Protein AF-A0A523TX10-F1 (afdb_monomer)

Solvent-accessible surface area (backbone atoms only — not comparable to full-atom values): 5274 Å² total; per-residue (Å²): 133,85,54,72,67,60,51,53,52,52,49,50,53,41,50,42,32,48,72,69,50,53,59,67,56,55,27,51,51,42,48,72,68,67,52,64,40,100,84,68,44,79,62,43,57,67,58,55,52,51,55,65,70,42,52,57,42,51,20,29,40,76,56,99,85,42,83,41,81,44,96,53,80,54,75,38,58,63,68,52,49,50,50,33,58,57,72,85,126

Foldseek 3Di:
DDDVVVLVLLQVLLVCLLVVHDLVRNQVVCVVVVPADPVRDGDDSVVSVVSLPACVLCQWDQDPNDTHGHPDDRSDHPVSSCSSPDPPD

pLDDT: mean 86.77, std 10.26, range [39.5, 96.38]

Sequence (89 aa):
AVVPEEAKIVKRIFRWSAEGRRLCWIVGRLNNMAVPTRNGGVWRVSTVQGILRNRFYTGYIVIEGELVRSQNAAIIPGSLFESATRKEG

Radius of gyration: 13.14 Å; Cα contacts (8 Å, |Δi|>4): 94; chains: 1; bounding box: 30×36×32 Å

Mean predicted aligned error: 5.01 Å

Secondary structure (DSSP, 8-state):
---HHHHHHHHHHHHHHHTT--HHHHHHHHHHTT---TTSPPP-HHHHHHHHH-GGGGTEEEETTEEEE-SSPPSS-HHHHHHHH----

Structure (mmCIF, N/CA/C/O backbone):
data_AF-A0A523TX10-F1
#
_entry.id   AF-A0A523TX10-F1
#
loop_
_atom_site.group_PDB
_atom_site.id
_atom_site.type_symbol
_atom_site.label_atom_id
_atom_site.label_alt_id
_atom_site.label_comp_id
_atom_site.label_asym_id
_atom_site.label_entity_id
_atom_site.label_seq_id
_atom_site.pdbx_PDB_ins_code
_atom_site.Cartn_x
_atom_site.Cartn_y
_atom_site.Cartn_z
_atom_site.occupancy
_atom_site.B_iso_or_equiv
_atom_site.auth_seq_id
_atom_site.auth_comp_id
_atom_site.auth_asym_id
_atom_site.auth_atom_id
_atom_site.pdbx_PDB_model_num
ATOM 1 N N . ALA A 1 1 ? 5.794 5.262 -17.041 1.00 54.16 1 ALA A N 1
ATOM 2 C CA . ALA A 1 1 ? 4.866 4.126 -17.213 1.00 54.16 1 ALA A CA 1
ATOM 3 C C . ALA A 1 1 ? 4.837 3.315 -15.925 1.00 54.16 1 ALA A C 1
ATOM 5 O O . ALA A 1 1 ? 5.878 3.178 -15.296 1.00 54.16 1 ALA A O 1
ATOM 6 N N . VAL A 1 2 ? 3.668 2.831 -15.507 1.00 61.75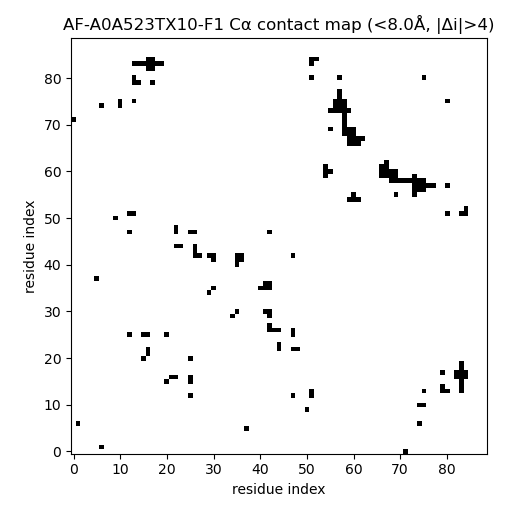 2 VAL A N 1
ATOM 7 C CA . VAL A 1 2 ? 3.551 1.937 -14.343 1.00 61.75 2 VAL A CA 1
ATOM 8 C C . VAL A 1 2 ? 4.072 0.560 -14.744 1.00 61.75 2 VAL A C 1
ATOM 10 O O . VAL A 1 2 ? 3.600 0.004 -15.735 1.00 61.75 2 VAL A O 1
ATOM 13 N N . VAL A 1 3 ? 5.017 0.001 -13.986 1.00 76.38 3 VAL A N 1
ATOM 14 C CA . VAL A 1 3 ? 5.496 -1.366 -14.220 1.00 76.38 3 VAL A CA 1
ATOM 15 C C . VAL A 1 3 ? 4.381 -2.341 -13.810 1.00 76.38 3 VAL A C 1
ATOM 17 O O . VAL A 1 3 ? 3.916 -2.284 -12.666 1.00 76.38 3 VAL A O 1
ATOM 20 N N . PRO A 1 4 ? 3.914 -3.239 -14.700 1.00 77.62 4 PRO A N 1
ATOM 21 C CA . PRO A 1 4 ? 2.782 -4.123 -14.408 1.00 77.62 4 PRO A CA 1
ATOM 22 C C . PRO A 1 4 ? 2.967 -4.976 -13.146 1.00 77.62 4 PRO A C 1
ATOM 24 O O . PRO A 1 4 ? 1.999 -5.289 -12.453 1.00 77.62 4 PRO A O 1
ATOM 27 N N . GLU A 1 5 ? 4.204 -5.349 -12.832 1.00 80.88 5 GLU A N 1
ATOM 28 C CA . GLU A 1 5 ? 4.551 -6.143 -11.653 1.00 80.88 5 GLU A CA 1
ATOM 29 C C . GLU A 1 5 ? 4.419 -5.340 -10.356 1.00 80.88 5 GLU A C 1
ATOM 31 O O . GLU A 1 5 ? 3.794 -5.811 -9.403 1.00 80.88 5 GLU A O 1
ATOM 36 N N . GLU A 1 6 ? 4.886 -4.091 -10.341 1.00 84.56 6 GLU A N 1
ATOM 37 C CA . GLU A 1 6 ? 4.710 -3.183 -9.203 1.00 84.56 6 GLU A CA 1
ATOM 38 C C . GLU A 1 6 ? 3.222 -2.931 -8.928 1.00 84.56 6 GLU A C 1
ATOM 40 O O . GLU A 1 6 ? 2.772 -2.988 -7.781 1.00 84.56 6 GLU A O 1
ATOM 45 N N . ALA A 1 7 ? 2.421 -2.753 -9.985 1.00 87.38 7 ALA A N 1
ATOM 46 C CA . ALA A 1 7 ? 0.976 -2.576 -9.865 1.00 87.38 7 ALA A CA 1
ATOM 47 C C . ALA A 1 7 ? 0.286 -3.775 -9.192 1.00 87.38 7 ALA A C 1
ATOM 49 O O . ALA A 1 7 ? -0.652 -3.588 -8.412 1.00 87.38 7 ALA A O 1
ATOM 50 N N . LYS A 1 8 ? 0.742 -5.009 -9.454 1.00 90.12 8 LYS A N 1
ATOM 51 C CA . LYS A 1 8 ? 0.208 -6.215 -8.796 1.00 90.12 8 LYS A CA 1
ATOM 52 C C . LYS A 1 8 ? 0.497 -6.203 -7.296 1.00 90.12 8 LYS A C 1
ATOM 54 O O . LYS A 1 8 ? -0.393 -6.530 -6.511 1.00 90.12 8 LYS A O 1
ATOM 59 N N . ILE A 1 9 ? 1.706 -5.806 -6.895 1.00 92.44 9 ILE A N 1
ATOM 60 C CA . ILE A 1 9 ? 2.084 -5.720 -5.479 1.00 92.44 9 ILE A CA 1
ATOM 61 C C . ILE A 1 9 ? 1.264 -4.648 -4.763 1.00 92.44 9 ILE A C 1
ATOM 63 O O . ILE A 1 9 ? 0.686 -4.927 -3.712 1.00 92.44 9 ILE A O 1
ATOM 67 N N . VAL A 1 10 ? 1.122 -3.466 -5.366 1.00 92.25 10 VAL A N 1
ATOM 68 C CA . VAL A 1 10 ? 0.290 -2.385 -4.819 1.00 92.25 10 VAL A CA 1
ATOM 69 C C . VAL A 1 10 ? -1.159 -2.847 -4.645 1.00 92.25 10 VAL A C 1
ATOM 71 O O . VAL A 1 10 ? -1.708 -2.722 -3.552 1.00 92.25 10 VAL A O 1
ATOM 74 N N . LYS A 1 11 ? -1.767 -3.471 -5.664 1.00 93.06 11 LYS A N 1
ATOM 75 C CA . LYS A 1 11 ? -3.123 -4.048 -5.561 1.00 93.06 11 LYS A CA 1
ATOM 76 C C . LYS A 1 11 ? -3.258 -5.014 -4.387 1.00 93.06 11 LYS A C 1
ATOM 78 O O . LYS A 1 11 ? -4.259 -4.983 -3.674 1.00 93.06 11 LYS A O 1
ATOM 83 N N . ARG A 1 12 ? -2.245 -5.851 -4.165 1.00 94.75 12 ARG A N 1
ATOM 84 C CA . ARG A 1 12 ? -2.232 -6.833 -3.076 1.00 94.75 12 ARG A CA 1
ATOM 85 C C . ARG A 1 12 ? -2.161 -6.172 -1.700 1.00 94.75 12 ARG A C 1
ATOM 87 O O . ARG A 1 12 ? -2.889 -6.587 -0.805 1.00 94.75 12 ARG A O 1
ATOM 94 N N . ILE A 1 13 ? -1.354 -5.119 -1.558 1.00 95.19 13 ILE A N 1
ATOM 95 C CA . ILE A 1 13 ? -1.261 -4.312 -0.332 1.00 95.19 13 ILE A CA 1
ATOM 96 C C . ILE A 1 13 ? -2.619 -3.697 0.018 1.00 95.19 13 ILE A C 1
ATOM 98 O O . ILE A 1 13 ? -3.091 -3.865 1.142 1.00 95.19 13 ILE A O 1
ATOM 102 N N . PHE A 1 14 ? -3.265 -3.037 -0.947 1.00 95.12 14 PHE A N 1
ATOM 103 C CA . PHE A 1 14 ? -4.584 -2.433 -0.747 1.00 95.12 14 PHE A CA 1
ATOM 104 C C . PHE A 1 14 ? -5.638 -3.474 -0.369 1.00 95.12 14 PHE A C 1
ATOM 106 O O . PHE A 1 14 ? -6.388 -3.266 0.580 1.00 95.12 14 PHE A O 1
ATOM 113 N N . ARG A 1 15 ? -5.648 -4.623 -1.054 1.00 95.06 15 ARG A N 1
ATOM 114 C CA . ARG A 1 15 ? -6.557 -5.729 -0.738 1.00 95.06 15 ARG A CA 1
ATOM 115 C C . ARG A 1 15 ? -6.366 -6.244 0.688 1.00 95.06 15 ARG A C 1
ATOM 117 O O . ARG A 1 15 ? -7.339 -6.327 1.423 1.00 95.06 15 ARG A O 1
ATOM 124 N N . TRP A 1 16 ? -5.139 -6.559 1.098 1.00 95.56 16 TRP A N 1
ATOM 125 C CA . TRP A 1 16 ? -4.890 -7.055 2.454 1.00 95.56 16 TRP A CA 1
ATOM 126 C C . TRP A 1 16 ? -5.251 -6.032 3.530 1.00 95.56 16 TRP A C 1
ATOM 128 O O . TRP A 1 16 ? -5.777 -6.412 4.571 1.00 95.56 16 TRP A O 1
ATOM 138 N N . SER A 1 17 ? -5.007 -4.746 3.278 1.00 94.75 17 SER A N 1
ATOM 139 C CA . SER A 1 17 ? -5.426 -3.683 4.195 1.00 94.75 17 SER A CA 1
ATOM 140 C C . SER A 1 17 ? -6.952 -3.606 4.300 1.00 94.75 17 SER A C 1
ATOM 142 O O . SER A 1 17 ? -7.482 -3.572 5.404 1.00 94.75 17 SER A O 1
ATOM 144 N N . ALA A 1 18 ? -7.667 -3.662 3.170 1.00 92.44 18 ALA A N 1
ATOM 145 C CA . ALA 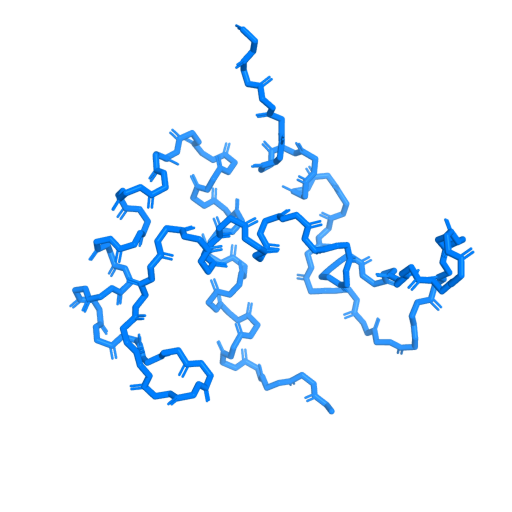A 1 18 ? -9.133 -3.674 3.142 1.00 92.44 18 ALA A CA 1
ATOM 146 C C . ALA A 1 18 ? -9.7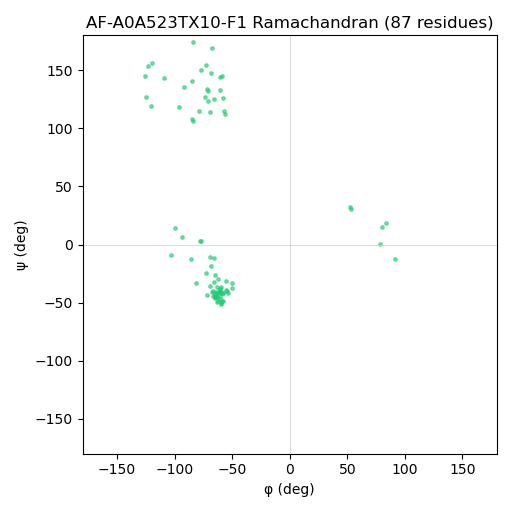46 -4.932 3.791 1.00 92.44 18 ALA A C 1
ATOM 148 O O . ALA A 1 18 ? -10.858 -4.879 4.300 1.00 92.44 18 ALA A O 1
ATOM 149 N N . GLU A 1 19 ? -9.016 -6.051 3.810 1.00 93.81 19 GLU A N 1
ATOM 150 C CA . GLU A 1 19 ? -9.363 -7.273 4.552 1.00 93.81 19 GLU A CA 1
ATOM 151 C C . GLU A 1 19 ? -9.056 -7.173 6.067 1.00 93.81 19 GLU A C 1
ATOM 153 O O . GLU A 1 19 ? -9.191 -8.163 6.786 1.00 93.81 19 GLU A O 1
ATOM 158 N N . GLY A 1 20 ? -8.590 -6.021 6.567 1.00 92.88 20 GLY A N 1
ATOM 159 C CA . GLY A 1 20 ? -8.281 -5.799 7.985 1.00 92.88 20 GLY A CA 1
ATOM 160 C C . GLY A 1 20 ? -6.925 -6.355 8.441 1.00 92.88 20 GLY A C 1
ATOM 161 O O . GLY A 1 20 ? -6.665 -6.494 9.639 1.00 92.88 20 GLY A O 1
ATOM 162 N N . ARG A 1 21 ? -6.017 -6.709 7.518 1.00 95.38 21 ARG A N 1
ATOM 163 C CA . ARG A 1 21 ? -4.681 -7.199 7.897 1.00 95.38 21 ARG A CA 1
ATOM 164 C C . ARG A 1 21 ? -3.837 -6.062 8.470 1.00 95.38 21 ARG A C 1
ATOM 166 O O . ARG A 1 21 ? -3.676 -5.009 7.861 1.00 95.38 21 ARG A O 1
ATOM 173 N N . ARG A 1 22 ? -3.201 -6.318 9.618 1.00 93.88 22 ARG A N 1
ATOM 174 C CA . ARG A 1 22 ? -2.254 -5.378 10.241 1.00 93.88 22 ARG A CA 1
ATOM 175 C C . ARG A 1 22 ? -1.069 -5.097 9.311 1.00 93.88 22 ARG A C 1
ATOM 177 O O . ARG A 1 22 ? -0.546 -6.012 8.675 1.00 93.88 22 ARG A O 1
ATOM 184 N N . LEU A 1 23 ? -0.560 -3.864 9.320 1.00 93.75 23 LEU A N 1
ATOM 185 C CA . LEU A 1 23 ? 0.583 -3.462 8.485 1.00 93.75 23 LEU A CA 1
ATOM 186 C C . LEU A 1 23 ? 1.818 -4.351 8.696 1.00 93.75 23 LEU A C 1
ATOM 188 O O . LEU A 1 23 ? 2.484 -4.720 7.732 1.00 93.75 23 LEU A O 1
ATOM 192 N N . CYS A 1 24 ? 2.092 -4.750 9.941 1.00 94.12 24 CYS A N 1
ATOM 193 C CA . CYS A 1 24 ? 3.203 -5.643 10.279 1.00 94.12 24 CYS A CA 1
ATOM 194 C C . CYS A 1 24 ? 3.075 -7.006 9.580 1.00 94.12 24 CYS A C 1
ATOM 196 O O . CYS A 1 24 ? 4.066 -7.560 9.112 1.00 94.12 24 CYS A O 1
ATOM 198 N N . TRP A 1 25 ? 1.845 -7.521 9.470 1.00 96.38 25 TRP A N 1
ATOM 199 C CA . TRP A 1 25 ? 1.560 -8.771 8.766 1.00 96.38 25 TRP A CA 1
ATOM 200 C C . TRP A 1 25 ? 1.822 -8.625 7.265 1.00 96.38 25 TRP A C 1
ATOM 202 O O . TRP A 1 25 ? 2.478 -9.477 6.672 1.00 96.38 25 TRP A O 1
ATOM 212 N N . ILE A 1 26 ? 1.377 -7.517 6.663 1.00 96.25 26 ILE A N 1
ATOM 213 C CA . ILE A 1 26 ? 1.595 -7.228 5.237 1.00 96.25 26 ILE A CA 1
ATOM 214 C C . ILE A 1 26 ? 3.095 -7.144 4.933 1.00 96.25 26 ILE A C 1
ATOM 216 O O . ILE A 1 26 ? 3.571 -7.776 3.993 1.00 96.25 26 ILE A O 1
ATOM 220 N N . VAL A 1 27 ? 3.853 -6.418 5.759 1.00 95.75 27 VAL A N 1
ATOM 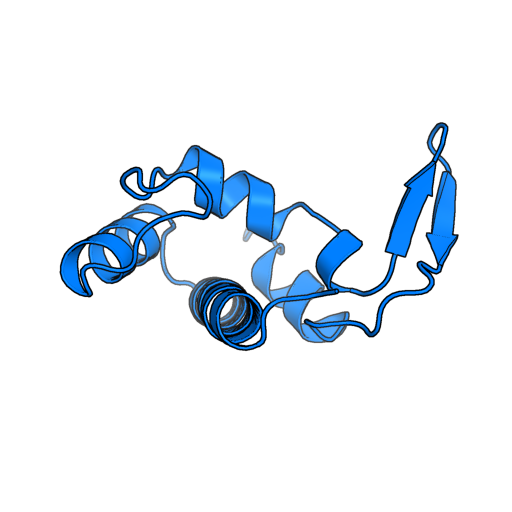221 C CA . VAL A 1 27 ? 5.315 -6.310 5.643 1.00 95.75 27 VAL A CA 1
ATOM 222 C C . VAL A 1 27 ? 5.985 -7.678 5.751 1.00 95.75 27 VAL A C 1
ATOM 224 O O . VAL A 1 27 ? 6.795 -8.029 4.894 1.00 95.75 27 VAL A O 1
ATOM 227 N N . GLY A 1 28 ? 5.625 -8.468 6.767 1.00 95.81 28 GLY A N 1
ATOM 228 C CA . GLY A 1 28 ? 6.159 -9.817 6.945 1.00 95.81 28 GLY A CA 1
ATOM 229 C C . GLY A 1 28 ? 5.878 -10.705 5.735 1.00 95.81 28 GLY A C 1
ATOM 230 O O . GLY A 1 28 ? 6.771 -11.403 5.260 1.00 95.81 28 GLY A O 1
ATOM 231 N N . ARG A 1 29 ? 4.666 -10.620 5.172 1.00 96.00 29 ARG A N 1
ATOM 232 C CA . ARG A 1 29 ? 4.291 -11.379 3.977 1.00 96.00 29 ARG A CA 1
ATOM 233 C C . ARG A 1 29 ? 5.096 -10.958 2.749 1.00 96.00 29 ARG A C 1
ATOM 235 O O . ARG A 1 29 ? 5.561 -11.826 2.021 1.00 96.00 29 ARG A O 1
ATOM 242 N N . LEU A 1 30 ? 5.274 -9.658 2.519 1.00 94.38 30 LEU A N 1
ATOM 243 C CA . LEU A 1 30 ? 6.044 -9.143 1.381 1.00 94.38 30 LEU A CA 1
ATOM 244 C C . LEU A 1 30 ? 7.520 -9.546 1.455 1.00 94.38 30 LEU A C 1
ATOM 246 O O . LEU A 1 30 ? 8.069 -10.020 0.462 1.00 94.38 30 LEU A O 1
ATOM 250 N N . ASN A 1 31 ? 8.128 -9.435 2.638 1.00 94.12 31 ASN A N 1
ATOM 251 C CA . ASN A 1 31 ? 9.511 -9.855 2.860 1.00 94.12 31 ASN A CA 1
ATOM 252 C C . ASN A 1 31 ? 9.679 -11.378 2.726 1.00 94.12 31 ASN A C 1
ATOM 254 O O . ASN A 1 31 ? 10.645 -11.830 2.121 1.00 94.12 31 ASN A O 1
ATOM 258 N N . ASN A 1 32 ? 8.728 -12.178 3.224 1.00 94.31 32 ASN A N 1
ATOM 259 C CA . ASN A 1 32 ? 8.766 -13.639 3.095 1.00 94.31 32 ASN A CA 1
ATOM 260 C C . ASN A 1 32 ? 8.622 -14.118 1.640 1.00 94.31 32 ASN A C 1
ATOM 262 O O . ASN A 1 32 ? 9.222 -15.115 1.263 1.00 94.31 32 ASN A O 1
ATOM 266 N N . MET A 1 33 ? 7.875 -13.386 0.811 1.00 90.69 33 MET A N 1
ATOM 267 C CA . MET A 1 33 ? 7.779 -13.644 -0.631 1.00 90.69 33 MET A CA 1
ATOM 268 C C . MET A 1 33 ? 9.012 -13.164 -1.422 1.00 90.69 33 MET A C 1
ATOM 270 O O . MET A 1 33 ? 8.989 -13.238 -2.647 1.00 90.69 33 MET A O 1
ATOM 274 N N . ALA A 1 34 ? 10.049 -12.640 -0.752 1.00 89.00 34 ALA A N 1
ATOM 275 C CA . ALA A 1 34 ? 11.254 -12.077 -1.365 1.00 89.00 34 ALA A CA 1
ATOM 276 C C . ALA A 1 34 ? 10.964 -11.009 -2.438 1.00 89.00 34 ALA A C 1
ATOM 278 O O . ALA A 1 34 ? 11.704 -10.866 -3.408 1.00 89.00 34 ALA A O 1
ATOM 279 N N . VAL A 1 35 ? 9.878 -10.244 -2.269 1.00 86.06 35 VAL A N 1
ATOM 280 C CA . VAL A 1 35 ? 9.523 -9.159 -3.190 1.00 86.06 35 VAL A CA 1
ATOM 281 C C . VAL A 1 35 ? 10.406 -7.950 -2.873 1.00 86.06 35 VAL A C 1
ATOM 283 O O . VAL A 1 35 ? 10.241 -7.376 -1.791 1.00 86.06 35 VAL A O 1
ATOM 286 N N . PRO A 1 36 ? 11.303 -7.508 -3.770 1.00 81.56 36 PRO A N 1
ATOM 287 C CA . PRO A 1 36 ? 12.080 -6.302 -3.529 1.00 81.56 36 PRO A CA 1
ATOM 288 C C . PRO A 1 36 ? 11.172 -5.070 -3.566 1.00 81.56 36 PRO A C 1
ATOM 290 O O . PRO A 1 36 ? 10.189 -5.005 -4.308 1.00 81.56 36 PRO A O 1
ATOM 293 N N . THR A 1 37 ? 11.499 -4.059 -2.766 1.00 85.88 37 THR A N 1
ATOM 294 C CA . THR A 1 37 ? 10.937 -2.719 -2.985 1.00 85.88 37 THR A CA 1
ATOM 295 C C . THR A 1 37 ? 11.472 -2.130 -4.294 1.00 85.88 37 THR A C 1
ATOM 297 O O . THR A 1 37 ? 12.448 -2.628 -4.851 1.00 85.88 37 THR A O 1
ATOM 300 N N . ARG A 1 38 ? 10.894 -1.014 -4.757 1.00 79.25 38 ARG A N 1
ATOM 301 C CA . ARG A 1 38 ? 11.350 -0.305 -5.969 1.00 79.25 38 ARG A CA 1
ATOM 302 C C . ARG A 1 38 ? 12.862 -0.032 -5.998 1.00 79.25 38 ARG A C 1
ATOM 304 O O . ARG A 1 38 ? 13.468 -0.035 -7.059 1.00 79.25 38 ARG A O 1
ATOM 311 N N . ASN A 1 39 ? 13.466 0.193 -4.831 1.00 80.12 39 ASN A N 1
ATOM 312 C CA . ASN A 1 39 ? 14.896 0.481 -4.696 1.00 80.12 39 ASN A CA 1
ATOM 313 C C . ASN A 1 39 ? 15.719 -0.757 -4.272 1.00 80.12 39 ASN A C 1
ATOM 315 O O . ASN A 1 39 ? 16.841 -0.606 -3.803 1.00 80.12 39 ASN A O 1
ATOM 319 N N . GLY A 1 40 ? 15.158 -1.970 -4.344 1.00 80.94 40 GLY A N 1
ATOM 320 C CA . GLY A 1 40 ? 15.845 -3.219 -3.985 1.00 80.94 40 GLY A CA 1
ATOM 321 C C . GLY A 1 40 ? 15.955 -3.510 -2.482 1.00 80.94 40 GLY A C 1
ATOM 322 O O . GLY A 1 40 ? 16.507 -4.534 -2.095 1.00 80.94 40 GLY A O 1
ATOM 323 N N . GLY A 1 41 ? 15.426 -2.641 -1.616 1.00 87.50 41 GLY A N 1
ATOM 324 C CA . GLY A 1 41 ? 15.425 -2.835 -0.163 1.00 87.50 41 GLY A CA 1
ATOM 325 C C . GLY A 1 41 ? 14.269 -3.699 0.353 1.00 87.50 41 GLY A C 1
AT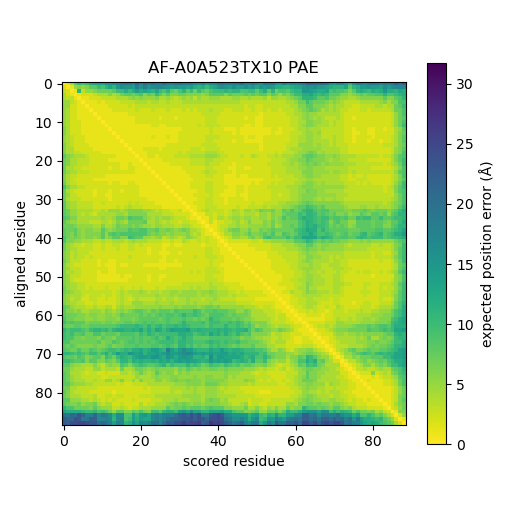OM 326 O O . GLY A 1 41 ? 13.336 -4.018 -0.387 1.00 87.50 41 GLY A 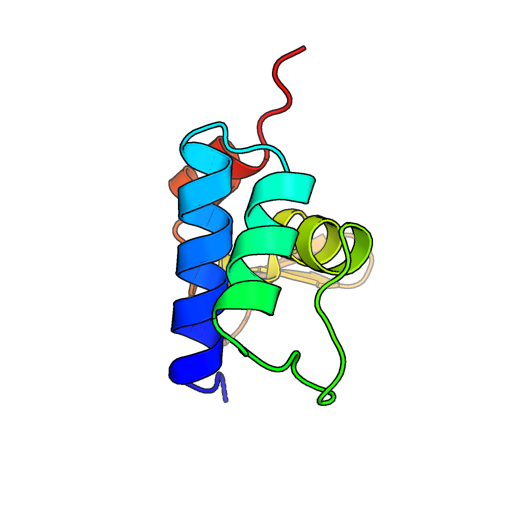O 1
ATOM 327 N N . VAL A 1 42 ? 14.301 -4.007 1.654 1.00 90.38 42 VAL A N 1
ATOM 328 C CA . VAL A 1 42 ? 13.225 -4.713 2.374 1.00 90.38 42 VAL A CA 1
ATOM 329 C C . VAL A 1 42 ? 11.997 -3.831 2.597 1.00 90.38 42 VAL A C 1
ATOM 331 O O . VAL A 1 42 ? 12.092 -2.605 2.710 1.00 90.38 42 VAL A O 1
ATOM 334 N N . TRP A 1 43 ? 10.835 -4.460 2.743 1.00 94.81 43 TRP A N 1
ATOM 335 C CA . TRP A 1 43 ? 9.608 -3.772 3.117 1.00 94.81 43 TRP A CA 1
ATOM 336 C C . TRP A 1 43 ? 9.648 -3.336 4.576 1.00 94.81 43 TRP A C 1
ATOM 338 O O . TRP A 1 43 ? 9.985 -4.113 5.472 1.00 94.81 43 TRP A O 1
ATOM 348 N N . ARG A 1 44 ? 9.250 -2.084 4.812 1.00 95.00 44 ARG A N 1
ATOM 349 C CA . ARG A 1 44 ? 9.045 -1.497 6.139 1.00 95.00 44 ARG A CA 1
ATOM 350 C C . ARG A 1 44 ? 7.597 -1.041 6.285 1.00 95.00 44 ARG A C 1
ATOM 352 O O . ARG A 1 44 ? 6.930 -0.734 5.296 1.00 95.00 44 ARG A O 1
ATOM 359 N N . VAL A 1 45 ? 7.123 -0.945 7.527 1.00 94.44 45 VAL A N 1
ATOM 360 C CA . VAL A 1 45 ? 5.751 -0.493 7.833 1.00 94.44 45 VAL A CA 1
ATOM 361 C C . VAL A 1 45 ? 5.488 0.904 7.269 1.00 94.44 45 VAL A C 1
ATOM 363 O O . VAL A 1 45 ? 4.444 1.125 6.663 1.00 94.44 45 VAL A O 1
ATOM 366 N N . SER A 1 46 ? 6.457 1.818 7.382 1.00 93.50 46 SER A N 1
ATOM 367 C CA . SER A 1 46 ? 6.358 3.180 6.845 1.00 93.50 46 SER A CA 1
ATOM 368 C C . SER A 1 46 ? 6.170 3.208 5.325 1.00 93.50 46 SER A C 1
ATOM 370 O O . SER A 1 46 ? 5.378 4.002 4.822 1.00 93.50 46 SER A O 1
ATOM 372 N N . THR A 1 47 ? 6.831 2.309 4.590 1.00 93.44 47 THR A N 1
ATOM 373 C CA . THR A 1 47 ? 6.675 2.174 3.134 1.00 93.44 47 THR A CA 1
ATOM 374 C C . THR A 1 47 ? 5.252 1.759 2.772 1.00 93.44 47 THR A C 1
ATOM 376 O O . THR A 1 47 ? 4.613 2.396 1.937 1.00 93.44 47 THR A O 1
ATOM 379 N N . VAL A 1 48 ? 4.731 0.720 3.432 1.00 94.00 48 VAL A N 1
ATOM 380 C CA . VAL A 1 48 ? 3.362 0.232 3.204 1.00 94.00 48 VAL A CA 1
ATOM 381 C C . VAL A 1 48 ? 2.337 1.309 3.572 1.00 94.00 48 VAL A C 1
ATOM 383 O O . VAL A 1 48 ? 1.400 1.556 2.820 1.00 94.00 48 VAL A O 1
ATOM 386 N N . GLN A 1 49 ? 2.547 2.015 4.683 1.00 93.25 49 GLN A N 1
ATOM 387 C CA . GLN A 1 49 ? 1.681 3.111 5.112 1.00 93.25 49 GLN A CA 1
ATOM 388 C C . GLN A 1 49 ? 1.688 4.289 4.125 1.00 93.25 49 GLN A C 1
ATOM 390 O O . GLN A 1 49 ? 0.633 4.856 3.843 1.00 93.25 49 GLN A O 1
ATOM 395 N N . GLY A 1 50 ? 2.855 4.644 3.580 1.00 92.44 50 GLY A N 1
ATOM 396 C CA . GLY A 1 50 ? 2.977 5.666 2.540 1.00 92.44 50 GLY A CA 1
ATOM 397 C C . GLY A 1 50 ? 2.219 5.286 1.269 1.00 92.44 50 GLY A C 1
ATOM 398 O O . GLY A 1 50 ? 1.521 6.120 0.701 1.00 92.44 50 GLY A O 1
ATOM 399 N N . ILE A 1 51 ? 2.280 4.011 0.869 1.00 92.69 51 ILE A N 1
ATOM 400 C CA . ILE A 1 51 ? 1.524 3.490 -0.278 1.00 92.69 51 ILE A CA 1
ATOM 401 C C . ILE A 1 51 ? 0.019 3.612 -0.052 1.00 92.69 51 ILE A C 1
ATOM 403 O O . ILE A 1 51 ? -0.676 4.149 -0.911 1.00 92.69 51 ILE A O 1
ATOM 407 N N . LEU A 1 52 ? -0.474 3.173 1.108 1.00 93.19 52 LEU A N 1
ATOM 408 C CA . LEU A 1 52 ? -1.902 3.216 1.431 1.00 93.19 52 LEU A CA 1
ATOM 409 C C . LEU A 1 52 ? -2.456 4.645 1.464 1.00 93.19 52 LEU A C 1
ATOM 411 O O . LEU A 1 52 ? -3.617 4.853 1.145 1.00 93.19 52 LEU A O 1
ATOM 415 N N . ARG A 1 53 ? -1.637 5.645 1.807 1.00 91.00 53 ARG A N 1
ATOM 416 C CA . ARG A 1 53 ? -2.050 7.059 1.840 1.00 91.00 53 ARG A CA 1
ATOM 417 C C . ARG A 1 53 ? -1.943 7.771 0.491 1.00 91.00 53 ARG A C 1
ATOM 419 O O . ARG A 1 53 ? -2.451 8.882 0.353 1.00 91.00 53 ARG A O 1
ATOM 426 N N . ASN A 1 54 ? -1.280 7.172 -0.494 1.00 90.06 54 ASN A N 1
ATOM 427 C CA . ASN A 1 54 ? -0.975 7.846 -1.747 1.00 90.06 54 ASN A CA 1
ATOM 428 C C . ASN A 1 54 ? -2.142 7.750 -2.747 1.00 90.06 54 ASN A C 1
ATOM 430 O O . ASN A 1 54 ?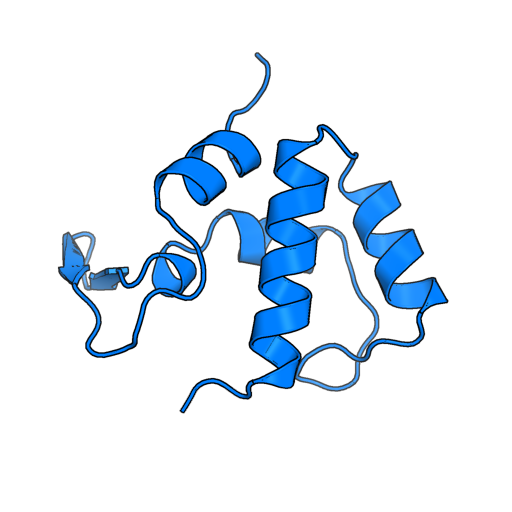 -2.373 6.706 -3.358 1.00 90.06 54 ASN A O 1
ATOM 434 N N . ARG A 1 55 ? -2.839 8.872 -2.965 1.00 86.31 55 ARG A N 1
ATOM 435 C CA . ARG A 1 55 ? -3.942 8.990 -3.937 1.00 86.31 55 ARG A CA 1
ATOM 436 C C . ARG A 1 55 ? -3.506 8.826 -5.399 1.00 86.31 55 ARG A C 1
ATOM 438 O O . ARG A 1 55 ? -4.355 8.574 -6.247 1.00 86.31 55 ARG A O 1
ATOM 445 N N . PHE A 1 56 ? -2.203 8.841 -5.698 1.00 87.38 56 PHE A N 1
ATOM 446 C CA . PHE A 1 56 ? -1.683 8.520 -7.034 1.00 87.38 56 PHE A CA 1
ATOM 447 C C . PHE A 1 56 ? -2.247 7.200 -7.566 1.00 87.38 56 PHE A C 1
ATOM 449 O O . PHE A 1 56 ? -2.593 7.086 -8.741 1.00 87.38 56 PHE A O 1
ATOM 456 N N . TYR A 1 57 ? -2.412 6.211 -6.684 1.00 89.25 57 TYR A N 1
ATOM 457 C CA . TYR A 1 57 ? -2.912 4.894 -7.061 1.00 89.25 57 TYR A CA 1
ATOM 458 C C . TYR A 1 57 ? -4.379 4.887 -7.499 1.00 89.25 57 TYR A C 1
ATOM 460 O O . TYR A 1 57 ? -4.777 3.958 -8.201 1.00 89.25 57 TYR A O 1
ATOM 468 N N . THR A 1 58 ? -5.158 5.918 -7.163 1.00 88.31 58 THR A N 1
ATOM 469 C CA . THR A 1 58 ? -6.539 6.097 -7.634 1.00 88.31 58 THR A CA 1
ATOM 470 C C . THR A 1 58 ? -6.639 6.955 -8.897 1.00 88.31 58 THR A C 1
ATOM 472 O O . THR A 1 58 ? -7.742 7.245 -9.351 1.00 88.31 58 THR A O 1
ATOM 475 N N . GLY A 1 59 ? -5.505 7.336 -9.501 1.00 86.81 59 GLY A N 1
ATOM 476 C CA . GLY A 1 59 ? -5.469 8.185 -10.692 1.00 86.81 59 GLY A CA 1
ATOM 477 C C . GLY A 1 59 ? -5.557 9.681 -10.382 1.00 86.81 59 GLY A C 1
ATOM 478 O O . GLY A 1 59 ? -5.871 10.460 -11.277 1.00 86.81 59 GLY A O 1
ATOM 479 N N . TYR A 1 60 ? -5.272 10.097 -9.144 1.00 86.62 60 TYR A N 1
ATOM 480 C CA . TYR A 1 60 ? -5.259 11.504 -8.735 1.00 86.62 60 TYR A CA 1
ATOM 481 C C . TYR A 1 60 ? -3.926 11.887 -8.096 1.00 86.62 60 TYR A C 1
ATOM 483 O O . TYR A 1 60 ? -3.321 11.098 -7.381 1.00 86.62 60 TYR A O 1
ATOM 491 N N . ILE A 1 61 ? -3.474 13.115 -8.308 1.00 85.75 61 ILE A N 1
ATOM 492 C CA . ILE A 1 61 ? -2.274 13.673 -7.679 1.00 85.75 61 ILE A CA 1
ATOM 493 C C . ILE A 1 61 ? -2.624 14.942 -6.922 1.00 85.75 61 ILE A C 1
ATOM 495 O O . ILE A 1 61 ? -3.591 15.613 -7.261 1.00 85.75 61 ILE A O 1
ATOM 499 N N . VAL A 1 62 ? -1.842 15.257 -5.893 1.00 84.62 62 VAL A N 1
ATOM 500 C CA . VAL A 1 62 ? -1.946 16.540 -5.195 1.00 84.62 62 VAL A CA 1
ATOM 501 C C . VAL A 1 62 ? -0.903 17.479 -5.789 1.00 84.62 62 VAL A C 1
ATOM 503 O O . VAL A 1 62 ? 0.288 17.173 -5.729 1.00 84.62 62 VAL A O 1
ATOM 506 N N . ILE A 1 63 ? -1.350 18.587 -6.372 1.00 84.31 63 ILE A N 1
ATOM 507 C CA . ILE A 1 63 ? -0.503 19.658 -6.908 1.00 84.31 63 ILE A CA 1
ATOM 508 C C . ILE A 1 63 ? -0.879 20.925 -6.147 1.00 84.31 63 ILE A C 1
ATOM 510 O O . ILE A 1 63 ? -2.039 21.306 -6.158 1.00 84.31 63 ILE A O 1
ATOM 514 N N . GLU A 1 64 ? 0.074 21.526 -5.432 1.00 88.25 64 GLU A N 1
ATOM 515 C CA . GLU A 1 64 ? -0.152 22.760 -4.651 1.00 88.25 64 GLU A CA 1
ATOM 516 C C . GLU A 1 64 ? -1.340 22.689 -3.665 1.00 88.25 64 GLU A C 1
ATOM 518 O O . GLU A 1 64 ? -1.974 23.688 -3.355 1.00 88.25 64 GLU A O 1
ATOM 523 N N . GLY A 1 65 ? -1.636 21.494 -3.139 1.00 85.44 65 GLY A N 1
ATOM 524 C CA . GLY A 1 65 ? -2.765 21.257 -2.227 1.00 85.44 65 GLY A CA 1
ATOM 525 C C . GLY A 1 65 ? -4.069 20.855 -2.923 1.00 85.44 65 GLY A C 1
ATOM 526 O O . GLY A 1 65 ? -4.957 20.311 -2.270 1.00 85.44 65 GLY A O 1
ATOM 527 N N . GLU A 1 66 ? -4.145 21.000 -4.244 1.00 85.94 66 GLU A N 1
ATOM 528 C CA . GLU A 1 66 ? -5.316 20.666 -5.050 1.00 85.94 66 GLU A CA 1
ATOM 529 C C . GLU A 1 66 ? -5.253 19.231 -5.582 1.00 85.94 66 GLU A C 1
ATOM 531 O O . GLU A 1 66 ? -4.222 18.763 -6.076 1.00 85.94 66 GLU A O 1
ATOM 536 N N . LEU A 1 67 ? -6.375 18.511 -5.499 1.00 86.12 67 LEU A N 1
ATOM 537 C CA . LEU A 1 67 ? -6.490 17.151 -6.023 1.00 86.12 67 LEU A CA 1
ATOM 538 C C . LEU A 1 67 ? -6.826 17.189 -7.520 1.00 86.12 67 LEU A C 1
ATOM 540 O O . LEU A 1 67 ? -7.964 17.432 -7.912 1.00 86.12 67 LEU A O 1
ATOM 544 N N . VAL A 1 68 ? -5.847 16.874 -8.361 1.00 87.50 68 VAL A N 1
ATOM 545 C CA . VAL A 1 68 ? -5.962 16.912 -9.823 1.00 87.50 68 VAL A CA 1
ATOM 546 C C . VAL A 1 68 ? -5.968 15.495 -10.395 1.00 87.50 68 VAL A C 1
ATOM 548 O O . VAL A 1 68 ? -5.263 14.604 -9.915 1.00 87.50 68 VAL A O 1
ATOM 551 N N . ARG A 1 69 ? -6.757 15.255 -11.449 1.00 85.44 69 ARG A N 1
ATOM 552 C CA . ARG A 1 69 ? -6.752 13.974 -12.172 1.00 85.44 69 ARG A CA 1
ATOM 553 C C . ARG A 1 69 ? -5.397 13.764 -12.859 1.00 85.44 69 ARG A C 1
ATOM 555 O O . ARG A 1 69 ? -4.953 14.597 -13.642 1.00 85.44 69 ARG A O 1
ATOM 562 N N . SER A 1 70 ? -4.752 12.634 -12.589 1.00 81.06 70 SER A N 1
ATOM 563 C CA . SER A 1 70 ? -3.505 12.232 -13.238 1.00 81.06 70 SER A CA 1
ATOM 564 C C . SER A 1 70 ? -3.769 11.692 -14.646 1.00 81.06 70 SER A C 1
ATOM 566 O O . SER A 1 70 ? -4.801 11.075 -14.905 1.00 81.06 70 SER A O 1
ATOM 568 N N . GLN A 1 71 ? -2.797 11.856 -15.544 1.00 76.06 71 GLN A N 1
ATOM 569 C CA . GLN A 1 71 ? -2.801 11.229 -16.872 1.00 76.06 71 GLN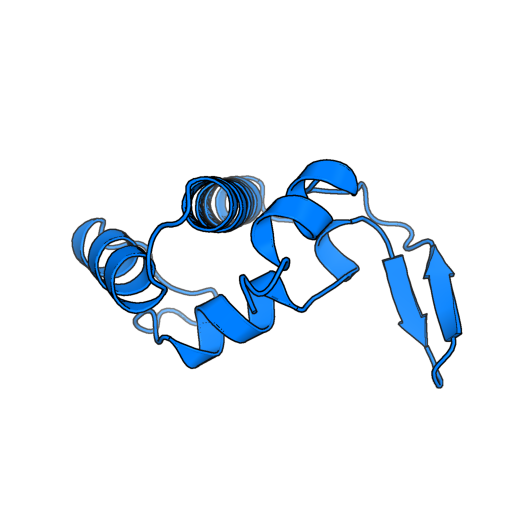 A CA 1
ATOM 570 C C . GLN A 1 71 ? -2.612 9.698 -16.813 1.00 76.06 71 GLN A C 1
ATOM 572 O O . GLN A 1 71 ? -2.789 9.012 -17.816 1.00 76.06 71 GLN A O 1
ATOM 577 N N . ASN A 1 72 ? -2.253 9.146 -15.648 1.00 69.88 72 ASN A N 1
ATOM 578 C CA . ASN A 1 72 ? -2.061 7.711 -15.461 1.00 69.88 72 ASN A CA 1
ATOM 579 C C . ASN A 1 72 ? -3.381 6.990 -15.158 1.00 69.88 72 ASN A C 1
ATOM 581 O O . ASN A 1 72 ? -4.202 7.467 -14.373 1.00 69.88 72 ASN A O 1
ATOM 585 N N . ALA A 1 73 ? -3.548 5.790 -15.720 1.00 75.19 73 ALA A N 1
ATOM 586 C CA . ALA A 1 73 ? -4.672 4.920 -15.396 1.00 75.19 73 ALA A CA 1
ATOM 587 C C . ALA A 1 73 ? -4.663 4.544 -13.905 1.00 75.19 73 ALA A C 1
ATOM 589 O O . ALA A 1 73 ? -3.629 4.145 -13.361 1.00 75.19 73 ALA A O 1
ATOM 590 N N . ALA A 1 74 ? -5.824 4.646 -13.255 1.00 82.94 74 ALA A N 1
ATOM 591 C CA . ALA A 1 74 ? -5.987 4.249 -11.864 1.00 82.94 74 ALA A CA 1
ATOM 592 C C . ALA A 1 74 ? -5.606 2.770 -11.684 1.00 82.94 74 ALA A C 1
ATOM 594 O O . ALA A 1 74 ? -6.129 1.882 -12.360 1.00 82.94 74 ALA A O 1
ATOM 595 N N . ILE A 1 75 ? -4.690 2.503 -10.755 1.00 87.38 75 ILE A N 1
ATOM 596 C CA . ILE A 1 75 ? -4.272 1.140 -10.406 1.00 87.38 75 ILE A CA 1
ATOM 597 C C . ILE A 1 75 ? -5.286 0.524 -9.435 1.00 87.38 75 ILE A C 1
ATOM 599 O O . ILE A 1 75 ? -5.527 -0.685 -9.473 1.00 87.38 75 ILE A O 1
ATOM 603 N N . ILE A 1 76 ? -5.873 1.357 -8.575 1.00 89.38 76 ILE A N 1
ATOM 604 C CA . ILE A 1 76 ? -6.753 0.994 -7.468 1.00 89.38 76 ILE A CA 1
ATOM 605 C C . ILE A 1 76 ? -8.077 1.755 -7.618 1.00 89.38 76 ILE A C 1
ATOM 607 O O . ILE A 1 76 ? -8.053 2.982 -7.729 1.00 89.38 76 ILE A O 1
ATOM 611 N N . PRO A 1 77 ? -9.236 1.072 -7.605 1.00 89.19 77 PRO A N 1
ATOM 612 C CA . PRO A 1 77 ? -10.533 1.741 -7.536 1.00 89.19 77 PRO A CA 1
ATOM 613 C C . PRO A 1 77 ? -10.655 2.600 -6.270 1.00 89.19 77 PRO A C 1
ATOM 615 O O . PRO A 1 77 ? -10.187 2.192 -5.206 1.00 89.19 77 PRO A O 1
ATOM 618 N N . GLY A 1 78 ? -11.335 3.748 -6.356 1.00 85.50 78 GLY A N 1
ATOM 619 C CA . GLY A 1 78 ? -11.543 4.640 -5.205 1.00 85.50 78 GLY A CA 1
ATOM 620 C C . GLY A 1 78 ? -12.179 3.935 -4.002 1.00 85.50 78 GLY A C 1
ATOM 621 O O . GLY A 1 78 ? -11.707 4.090 -2.882 1.00 85.50 78 GLY A O 1
ATOM 622 N N . SER A 1 79 ? -13.145 3.046 -4.246 1.00 87.25 79 SER A N 1
ATOM 623 C CA . SER A 1 79 ? -13.785 2.238 -3.201 1.00 87.25 79 SER A CA 1
ATOM 624 C C . SER A 1 79 ? -12.799 1.341 -2.443 1.00 87.25 79 SER A C 1
ATOM 626 O O . SER A 1 79 ? -12.841 1.269 -1.219 1.00 87.25 79 SER A O 1
ATOM 628 N N . LEU A 1 80 ? -11.856 0.699 -3.145 1.00 89.94 80 LEU A N 1
ATOM 629 C CA . LEU A 1 80 ? -10.826 -0.126 -2.509 1.00 89.94 80 LEU A CA 1
ATOM 630 C C . LEU A 1 80 ? -9.835 0.733 -1.711 1.00 89.94 80 LEU A C 1
ATOM 632 O O . LEU A 1 80 ? -9.380 0.317 -0.647 1.0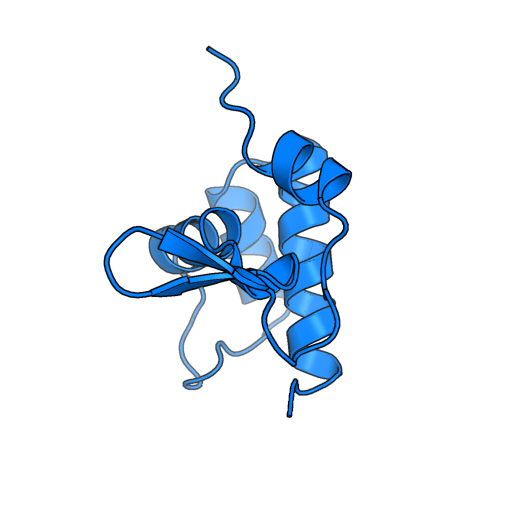0 89.94 80 LEU A O 1
ATOM 636 N N . PHE A 1 81 ? -9.514 1.931 -2.204 1.00 89.62 81 PHE A N 1
ATOM 637 C CA . PHE A 1 81 ? -8.676 2.887 -1.482 1.00 89.62 81 PHE A CA 1
ATOM 638 C C . PHE A 1 81 ? -9.343 3.339 -0.176 1.00 89.62 81 PHE A C 1
ATOM 640 O O . PHE A 1 81 ? -8.704 3.336 0.875 1.00 89.62 81 PHE A O 1
ATOM 647 N N . GLU A 1 82 ? -10.632 3.666 -0.212 1.00 88.88 82 GLU A N 1
ATOM 648 C CA . GLU A 1 82 ? -11.405 4.062 0.969 1.00 88.88 82 GLU A CA 1
ATOM 649 C C . GLU A 1 82 ? -11.513 2.929 1.993 1.00 88.88 82 GLU A C 1
ATOM 651 O O . GLU A 1 82 ? -11.259 3.150 3.175 1.00 88.88 82 GLU A O 1
ATOM 656 N N . SER A 1 83 ? -11.809 1.700 1.558 1.00 87.75 83 SER A N 1
ATOM 657 C CA . SER A 1 83 ? -11.842 0.536 2.454 1.00 87.75 83 SER A CA 1
ATOM 658 C C . SER A 1 83 ? -10.484 0.262 3.096 1.00 87.75 83 SER A C 1
ATOM 660 O O . SER A 1 83 ? -10.414 -0.025 4.285 1.00 87.75 83 SER A O 1
ATOM 662 N N . ALA A 1 84 ? -9.397 0.383 2.333 1.00 87.62 84 ALA A N 1
ATOM 663 C CA . ALA A 1 84 ? -8.046 0.124 2.820 1.00 87.62 84 ALA A CA 1
ATOM 664 C C . ALA A 1 84 ? -7.505 1.208 3.767 1.00 87.62 84 ALA A C 1
ATOM 666 O O . ALA A 1 84 ? -6.591 0.926 4.543 1.00 87.62 84 ALA A O 1
ATOM 667 N N . THR A 1 85 ? -8.018 2.440 3.669 1.00 83.88 85 THR A N 1
ATOM 668 C CA . THR A 1 85 ? -7.562 3.605 4.450 1.00 83.88 85 THR A CA 1
ATOM 669 C C . THR A 1 85 ? -8.487 3.976 5.601 1.00 83.88 85 THR A C 1
ATOM 671 O O . THR A 1 85 ? -8.105 4.802 6.436 1.00 83.88 85 THR A O 1
ATOM 674 N N . ARG A 1 86 ? -9.673 3.361 5.677 1.00 77.50 86 ARG A N 1
ATOM 675 C CA . ARG A 1 86 ? -10.592 3.514 6.800 1.00 77.50 86 ARG A CA 1
ATOM 676 C C . ARG A 1 86 ? -9.865 3.127 8.086 1.00 77.50 86 ARG A C 1
ATOM 678 O O . ARG A 1 86 ? -9.515 1.970 8.292 1.00 77.50 86 ARG A O 1
ATOM 685 N N . LYS A 1 87 ? -9.624 4.112 8.950 1.00 58.53 87 LYS A N 1
ATOM 686 C CA . LYS A 1 87 ? -9.285 3.836 10.343 1.00 58.53 87 LYS A CA 1
ATOM 687 C C . LYS A 1 87 ? -10.552 3.276 10.981 1.00 58.53 87 LYS A C 1
ATOM 689 O O . LYS A 1 87 ? -11.543 3.998 11.051 1.00 58.53 87 LYS A O 1
ATOM 694 N N . GLU A 1 88 ? -10.541 2.014 11.398 1.00 48.19 88 GLU A N 1
ATOM 695 C CA . GLU A 1 88 ? -11.402 1.632 12.517 1.00 48.19 88 GLU A CA 1
ATOM 696 C C . GLU A 1 88 ? -11.004 2.552 13.679 1.00 48.19 88 GLU A C 1
ATOM 698 O O . GLU A 1 88 ? -9.825 2.616 14.046 1.00 48.19 88 GLU A O 1
ATOM 703 N N . GLY A 1 89 ? -11.953 3.401 14.080 1.00 39.50 89 GLY A N 1
ATOM 704 C CA . GLY A 1 89 ? -11.834 4.312 15.215 1.00 39.50 89 GLY A CA 1
ATOM 705 C C . GLY A 1 89 ? -11.989 3.573 16.529 1.00 39.50 89 GLY A C 1
ATOM 706 O O . GLY A 1 89 ? -12.660 2.517 16.525 1.00 39.50 89 GLY A O 1
#